Protein AF-A0A962IMK5-F1 (afdb_monomer_lite)

Secondary structure (DSSP, 8-state):
---PPPHHHHHHHTPPTT---HHHHHHHHHHH-GGGEETTEEEEEPTT----PPPHHHHHHS-HHHHHHHHHHHHHHHHHHHTT-

pLDDT: mean 78.41, std 12.61, range [38.12, 92.12]

Structure (mmCIF, N/CA/C/O backbone):
data_AF-A0A962IMK5-F1
#
_entry.id   AF-A0A962IMK5-F1
#
loop_
_atom_site.group_PDB
_atom_site.id
_atom_site.type_symbol
_atom_site.label_atom_id
_atom_site.label_alt_id
_atom_site.label_comp_id
_atom_site.label_asym_id
_atom_site.label_entity_id
_atom_site.label_seq_id
_atom_site.pdbx_PDB_ins_code
_atom_site.Cartn_x
_atom_site.Cartn_y
_atom_site.Cartn_z
_atom_site.occupancy
_atom_site.B_iso_or_equiv
_atom_site.auth_seq_id
_atom_site.auth_comp_id
_atom_site.auth_asym_id
_atom_site.auth_atom_id
_atom_site.pdbx_PDB_model_num
ATOM 1 N N . MET A 1 1 ? 0.358 7.140 -25.333 1.00 41.22 1 MET A N 1
ATOM 2 C CA . MET A 1 1 ? 0.979 6.146 -24.437 1.00 41.22 1 MET A CA 1
ATOM 3 C C . MET A 1 1 ? -0.145 5.581 -23.596 1.00 41.22 1 MET A C 1
ATOM 5 O O . MET A 1 1 ? -0.852 6.371 -22.988 1.00 41.22 1 MET A O 1
ATOM 9 N N . GLY A 1 2 ? -0.435 4.285 -23.714 1.00 38.12 2 GLY A N 1
ATOM 10 C CA . GLY A 1 2 ? -1.572 3.684 -23.016 1.00 38.12 2 GLY A CA 1
ATOM 11 C C . GLY A 1 2 ? -1.306 3.730 -21.521 1.00 38.12 2 GLY A C 1
ATOM 12 O O . GLY A 1 2 ? -0.410 3.034 -21.054 1.00 38.12 2 GLY A O 1
ATOM 13 N N . SER A 1 3 ? -2.025 4.597 -20.819 1.00 45.44 3 SER A N 1
ATOM 14 C CA . SER A 1 3 ? -2.023 4.727 -19.369 1.00 45.44 3 SER A CA 1
ATOM 15 C C . SER A 1 3 ? -2.451 3.389 -18.776 1.00 45.44 3 SER A C 1
ATOM 17 O O . SER A 1 3 ? -3.633 3.058 -18.754 1.00 45.44 3 SER A O 1
ATOM 19 N N . GLY A 1 4 ? -1.472 2.566 -18.395 1.00 52.69 4 GLY A N 1
ATOM 20 C CA . GLY A 1 4 ? -1.736 1.437 -17.513 1.00 52.69 4 GLY A CA 1
ATOM 21 C C . GLY A 1 4 ? -2.326 1.979 -16.218 1.00 52.69 4 GLY A C 1
ATOM 22 O O . GLY A 1 4 ? -1.899 3.043 -15.767 1.00 52.69 4 GLY A O 1
ATOM 23 N N . GLU A 1 5 ? -3.315 1.280 -15.661 1.00 60.12 5 GLU A N 1
ATOM 24 C CA . GLU A 1 5 ? -3.883 1.649 -14.366 1.00 60.12 5 GLU A CA 1
ATOM 25 C C . GLU A 1 5 ? -2.751 1.718 -13.336 1.00 60.12 5 GLU A C 1
ATOM 27 O O . GLU A 1 5 ? -2.042 0.743 -13.073 1.00 60.12 5 GLU A O 1
ATOM 32 N N . THR A 1 6 ? -2.553 2.906 -12.787 1.00 72.56 6 THR A N 1
ATOM 33 C CA . THR A 1 6 ? -1.623 3.160 -11.696 1.00 72.56 6 THR A CA 1
ATOM 34 C C . THR A 1 6 ? -2.117 2.456 -10.432 1.00 72.56 6 THR A C 1
ATOM 36 O O . THR A 1 6 ? -3.319 2.255 -10.241 1.00 72.56 6 THR A O 1
ATOM 39 N N . LEU A 1 7 ? -1.215 2.114 -9.506 1.00 76.88 7 LEU A N 1
ATOM 40 C CA . LEU A 1 7 ? -1.603 1.576 -8.191 1.00 76.88 7 LEU A CA 1
ATOM 41 C C . LEU A 1 7 ? -2.651 2.446 -7.485 1.00 76.88 7 LEU A C 1
ATOM 43 O O . LEU A 1 7 ? -3.490 1.917 -6.761 1.00 76.88 7 LEU A O 1
ATOM 47 N N . TRP A 1 8 ? -2.627 3.760 -7.711 1.00 79.31 8 TRP A N 1
ATOM 48 C CA . TRP A 1 8 ? -3.628 4.676 -7.178 1.00 79.31 8 TRP A CA 1
ATOM 49 C C . TRP A 1 8 ? -5.015 4.457 -7.802 1.00 79.31 8 TRP A C 1
ATOM 51 O O . TRP A 1 8 ? -6.005 4.408 -7.072 1.00 79.31 8 TRP A O 1
ATOM 61 N N . GLU A 1 9 ? -5.101 4.266 -9.121 1.00 80.44 9 GLU A N 1
ATOM 62 C CA . GLU A 1 9 ? -6.361 3.956 -9.816 1.00 80.44 9 GLU A CA 1
ATOM 63 C C . GLU A 1 9 ? -6.921 2.604 -9.371 1.00 80.44 9 GLU A C 1
ATOM 65 O O . GLU A 1 9 ? -8.094 2.516 -9.008 1.00 80.44 9 GLU A O 1
ATOM 70 N N . VAL A 1 10 ? -6.064 1.582 -9.277 1.00 82.38 10 VAL A N 1
ATOM 71 C CA . VAL A 1 10 ? -6.434 0.260 -8.754 1.00 82.38 10 VAL A CA 1
ATOM 72 C C . VAL A 1 10 ? -6.927 0.369 -7.312 1.00 82.38 10 VAL A C 1
ATOM 74 O O . VAL A 1 10 ? -8.015 -0.099 -6.995 1.00 82.38 10 VAL A O 1
ATOM 77 N N . ALA A 1 11 ? -6.169 1.031 -6.434 1.00 85.19 11 ALA A N 1
ATOM 78 C CA . ALA A 1 11 ? -6.541 1.208 -5.033 1.00 85.19 11 ALA A CA 1
ATOM 79 C C . ALA A 1 11 ? -7.864 1.967 -4.880 1.00 85.19 11 ALA A C 1
ATOM 81 O O . ALA A 1 11 ? -8.679 1.619 -4.026 1.00 85.19 11 ALA A O 1
ATOM 82 N N . THR A 1 12 ? -8.101 2.972 -5.723 1.00 86.62 12 THR A N 1
ATOM 83 C CA . THR A 1 12 ? -9.358 3.728 -5.744 1.00 86.62 12 THR A CA 1
ATOM 84 C C . THR A 1 12 ? -10.521 2.848 -6.202 1.00 86.62 12 THR A C 1
ATOM 86 O O . THR A 1 12 ? -11.584 2.874 -5.582 1.00 86.62 12 THR A O 1
ATOM 89 N N . ALA A 1 13 ? -10.316 2.024 -7.232 1.00 86.00 13 ALA A N 1
ATOM 90 C CA . ALA A 1 13 ? -11.326 1.110 -7.758 1.00 86.00 13 ALA A CA 1
ATOM 91 C C . ALA A 1 13 ? -11.647 -0.049 -6.798 1.00 86.00 13 ALA A C 1
ATOM 93 O O . ALA A 1 13 ? -12.786 -0.512 -6.748 1.00 86.00 13 ALA A O 1
ATOM 94 N N . THR A 1 14 ? -10.669 -0.513 -6.015 1.00 85.69 14 THR A N 1
ATOM 95 C CA . THR A 1 14 ? -10.798 -1.700 -5.155 1.00 85.69 14 THR A CA 1
ATOM 96 C C . THR A 1 14 ? -10.848 -1.370 -3.665 1.00 85.69 14 THR A C 1
ATOM 98 O O . THR A 1 14 ? -10.602 -2.250 -2.838 1.00 85.69 14 THR A O 1
ATOM 101 N N . ARG A 1 15 ? -11.117 -0.112 -3.292 1.00 89.75 15 ARG A N 1
ATOM 102 C CA . ARG A 1 15 ? -11.116 0.330 -1.892 1.00 89.75 15 ARG A CA 1
ATOM 103 C C . ARG A 1 15 ? -12.179 -0.416 -1.069 1.00 89.75 15 ARG A C 1
ATOM 105 O O . ARG A 1 15 ? -13.371 -0.230 -1.321 1.00 89.75 15 ARG A O 1
ATOM 112 N N . PRO A 1 16 ? -11.788 -1.185 -0.036 1.00 88.00 16 PRO A N 1
ATOM 113 C CA . PRO A 1 16 ? -12.741 -1.816 0.872 1.00 88.00 16 PRO A CA 1
ATOM 114 C C . PRO A 1 16 ? -13.510 -0.775 1.693 1.00 88.00 16 PRO A C 1
ATOM 116 O O . PRO A 1 16 ? -12.973 0.274 2.054 1.00 88.00 16 PRO A O 1
ATOM 119 N N . ALA A 1 17 ? -14.757 -1.082 2.050 1.00 86.88 17 ALA A N 1
ATOM 120 C CA . ALA A 1 17 ? -15.520 -0.253 2.981 1.00 86.88 17 ALA A CA 1
ATOM 121 C C . ALA A 1 17 ? -14.822 -0.191 4.356 1.00 86.88 17 ALA A C 1
ATOM 123 O O . ALA A 1 17 ? -14.374 -1.217 4.868 1.00 86.88 17 ALA A O 1
ATOM 124 N N . GLY A 1 18 ? -14.733 1.004 4.953 1.00 85.25 18 GLY A N 1
ATOM 125 C CA . GLY A 1 18 ? -14.043 1.229 6.235 1.00 85.25 18 GLY A CA 1
ATOM 126 C C . GLY A 1 18 ? -12.533 1.481 6.129 1.00 85.25 18 GLY A C 1
ATOM 127 O O . GLY A 1 18 ? -11.832 1.433 7.139 1.00 85.25 18 GLY A O 1
ATOM 128 N N . VAL A 1 19 ? -12.023 1.722 4.916 1.00 88.50 19 VAL A N 1
ATOM 129 C CA . VAL A 1 19 ? -10.660 2.213 4.680 1.00 88.50 19 VAL A CA 1
ATOM 130 C C . VAL A 1 19 ? -10.697 3.711 4.392 1.00 88.50 19 VAL A C 1
ATOM 132 O O . VAL A 1 19 ? -11.122 4.131 3.314 1.00 88.50 19 VAL A O 1
ATOM 135 N N . ASP A 1 20 ? -10.199 4.500 5.341 1.00 87.12 20 ASP A N 1
ATOM 136 C CA . ASP A 1 20 ? -10.187 5.966 5.243 1.00 87.12 20 ASP A CA 1
ATOM 137 C C . ASP A 1 20 ? -8.854 6.524 4.712 1.00 87.12 20 ASP A C 1
ATOM 139 O O . ASP A 1 20 ? -8.807 7.634 4.184 1.00 87.12 20 ASP A O 1
ATOM 143 N N . ASP A 1 21 ? -7.765 5.751 4.808 1.00 88.62 21 ASP A N 1
ATOM 144 C CA . ASP A 1 21 ? -6.418 6.171 4.404 1.00 88.62 21 ASP A CA 1
ATOM 145 C C . ASP A 1 21 ? -5.954 5.437 3.139 1.00 88.62 21 ASP A C 1
ATOM 147 O O . ASP A 1 21 ? -5.722 4.222 3.130 1.00 88.62 21 ASP A O 1
ATOM 151 N N . MET A 1 22 ? -5.781 6.199 2.059 1.00 86.81 22 MET A N 1
ATOM 152 C CA . MET A 1 22 ? -5.350 5.653 0.776 1.00 86.81 22 MET A CA 1
ATOM 153 C C . MET A 1 22 ? -3.883 5.256 0.742 1.00 86.81 22 MET A C 1
ATOM 155 O O . MET A 1 22 ? -3.543 4.301 0.048 1.00 86.81 22 MET A O 1
ATOM 159 N N . ASN A 1 23 ? -3.023 5.906 1.527 1.00 87.38 23 ASN A N 1
ATOM 160 C CA . ASN A 1 23 ? -1.614 5.532 1.602 1.00 87.38 23 ASN A CA 1
ATOM 161 C C . ASN A 1 23 ? -1.473 4.137 2.205 1.00 87.38 23 ASN A C 1
ATOM 163 O O . ASN A 1 23 ? -0.749 3.300 1.668 1.00 87.38 23 ASN A O 1
ATOM 167 N N . ARG A 1 24 ? -2.235 3.849 3.269 1.00 91.38 24 ARG A N 1
ATOM 168 C CA . ARG A 1 24 ? -2.279 2.505 3.859 1.00 91.38 24 ARG A CA 1
ATOM 169 C C . ARG A 1 24 ? -2.761 1.469 2.852 1.00 91.38 24 ARG A C 1
ATOM 171 O O . ARG A 1 24 ? -2.147 0.408 2.744 1.00 91.38 24 ARG A O 1
ATOM 178 N N . LEU A 1 25 ? -3.823 1.768 2.098 1.00 90.94 25 LEU A N 1
ATOM 179 C CA . LEU A 1 25 ? -4.341 0.831 1.102 1.00 90.94 25 LEU A CA 1
ATOM 180 C C . LEU A 1 25 ? -3.317 0.547 0.003 1.00 90.94 25 LEU A C 1
ATOM 182 O O . LEU A 1 25 ? -3.071 -0.617 -0.296 1.00 90.94 25 LEU A O 1
ATOM 186 N N . MET A 1 26 ? -2.708 1.588 -0.568 1.00 86.75 26 MET A N 1
ATOM 187 C CA . MET A 1 26 ? -1.704 1.450 -1.625 1.00 86.75 26 MET A CA 1
ATOM 188 C C . MET A 1 26 ? -0.518 0.602 -1.158 1.00 86.75 26 MET A C 1
ATOM 190 O O . MET A 1 26 ? -0.137 -0.352 -1.833 1.00 86.75 26 MET A O 1
ATOM 194 N N . VAL A 1 27 ? 0.019 0.882 0.032 1.00 87.56 27 VAL A N 1
ATOM 195 C CA . VAL A 1 27 ? 1.146 0.124 0.601 1.00 87.56 27 VAL A CA 1
ATOM 196 C C . VAL A 1 27 ? 0.758 -1.327 0.873 1.00 87.56 27 VAL A C 1
ATOM 198 O O . VAL A 1 27 ? 1.529 -2.238 0.575 1.00 87.56 27 VAL A O 1
ATOM 201 N N . THR A 1 28 ? -0.450 -1.562 1.386 1.00 90.56 28 THR A N 1
ATOM 202 C CA . THR A 1 28 ? -0.950 -2.919 1.641 1.00 90.56 28 THR A CA 1
ATOM 203 C C . THR A 1 28 ? -1.143 -3.694 0.338 1.00 90.56 28 THR A C 1
ATOM 205 O O . THR A 1 28 ? -0.708 -4.839 0.239 1.00 90.56 28 THR A O 1
ATOM 208 N N . LEU A 1 29 ? -1.737 -3.071 -0.684 1.00 87.75 29 LEU A N 1
ATOM 209 C CA . LEU A 1 29 ? -1.918 -3.665 -2.009 1.00 87.75 29 LEU A CA 1
ATOM 210 C C . LEU A 1 29 ? -0.580 -4.026 -2.647 1.00 87.75 29 LEU A C 1
ATOM 212 O O . LEU A 1 29 ? -0.436 -5.140 -3.142 1.00 87.75 29 LEU A O 1
ATOM 216 N N . LEU A 1 30 ? 0.401 -3.126 -2.596 1.00 81.31 30 LEU A N 1
ATOM 217 C CA . LEU A 1 30 ? 1.736 -3.385 -3.126 1.00 81.31 30 LEU A CA 1
ATOM 218 C C . LEU A 1 30 ? 2.398 -4.566 -2.402 1.00 81.31 30 LEU A C 1
ATOM 220 O O . LEU A 1 30 ? 2.859 -5.507 -3.044 1.00 81.31 30 LEU A O 1
ATOM 224 N N . ARG A 1 31 ? 2.366 -4.567 -1.062 1.00 85.31 31 ARG A N 1
ATOM 225 C CA . ARG A 1 31 ? 2.944 -5.638 -0.232 1.00 85.31 31 ARG A CA 1
ATOM 226 C C . ARG A 1 31 ? 2.280 -6.994 -0.430 1.00 85.31 31 ARG A C 1
ATOM 228 O O . ARG A 1 31 ? 2.956 -8.014 -0.353 1.00 85.31 31 ARG A O 1
ATOM 235 N N . MET A 1 32 ? 0.969 -7.024 -0.660 1.00 88.62 32 MET A N 1
ATOM 236 C CA . MET A 1 32 ? 0.236 -8.269 -0.910 1.00 88.62 32 MET A CA 1
ATOM 237 C C . MET A 1 32 ? 0.364 -8.764 -2.348 1.00 88.62 32 MET A C 1
ATOM 239 O O . MET A 1 32 ? 0.130 -9.944 -2.602 1.00 88.62 32 MET A O 1
ATOM 243 N N . ASN A 1 33 ? 0.738 -7.887 -3.280 1.00 87.00 33 ASN A N 1
ATOM 244 C CA . ASN A 1 33 ? 0.791 -8.190 -4.705 1.00 87.00 33 ASN A CA 1
ATOM 245 C C . ASN A 1 33 ? 2.149 -7.843 -5.345 1.00 87.00 33 ASN A C 1
ATOM 247 O O . ASN A 1 33 ? 2.160 -7.275 -6.438 1.00 87.00 33 ASN A O 1
ATOM 251 N N . PRO A 1 34 ? 3.302 -8.222 -4.753 1.00 80.75 34 PRO A N 1
ATOM 252 C CA . PRO A 1 34 ?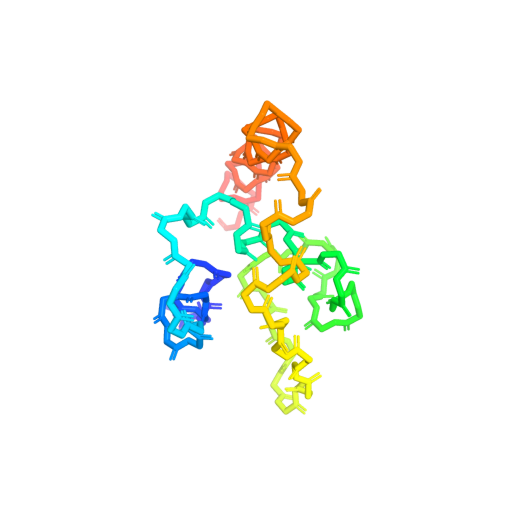 4.616 -7.852 -5.291 1.00 80.75 34 PRO A CA 1
ATOM 253 C C . PRO A 1 34 ? 4.845 -8.418 -6.701 1.00 80.75 34 PRO A C 1
ATOM 255 O O . PRO A 1 34 ? 5.517 -7.818 -7.528 1.00 80.75 34 PRO A O 1
ATOM 258 N N . ASN A 1 35 ? 4.217 -9.554 -7.020 1.00 78.56 35 ASN A N 1
ATOM 259 C CA . ASN A 1 35 ? 4.348 -10.217 -8.318 1.00 78.56 35 ASN A CA 1
ATOM 260 C C . ASN A 1 35 ? 3.436 -9.641 -9.411 1.00 78.56 35 ASN A C 1
ATOM 262 O O . ASN A 1 35 ? 3.604 -9.999 -10.583 1.00 78.56 35 ASN A O 1
ATOM 266 N N . ALA A 1 36 ? 2.456 -8.808 -9.044 1.00 78.62 36 ALA A N 1
ATOM 267 C CA . ALA A 1 36 ? 1.493 -8.236 -9.983 1.00 78.62 36 ALA A CA 1
ATOM 268 C C . ALA A 1 36 ? 2.081 -7.065 -10.783 1.00 78.62 36 ALA A C 1
ATOM 270 O O . ALA A 1 36 ? 1.608 -6.780 -11.883 1.00 78.62 36 ALA A O 1
ATOM 271 N N . PHE A 1 37 ? 3.141 -6.447 -10.267 1.00 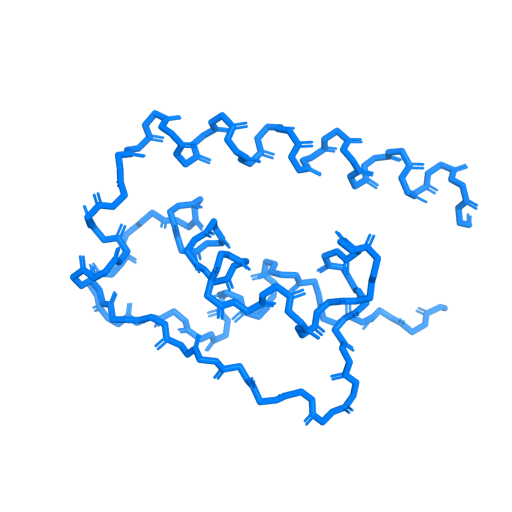75.25 37 PHE A N 1
ATOM 272 C CA . PHE A 1 37 ? 3.853 -5.336 -10.889 1.00 75.25 37 PHE A CA 1
ATOM 273 C C . PHE A 1 37 ? 5.145 -5.848 -11.547 1.00 75.25 37 PHE A C 1
ATOM 275 O O . PHE A 1 37 ? 5.798 -6.763 -11.040 1.00 75.25 37 PHE A O 1
ATOM 282 N N . TYR A 1 38 ? 5.496 -5.325 -12.722 1.00 67.25 38 TYR A N 1
ATOM 283 C CA . TYR A 1 38 ? 6.791 -5.609 -13.356 1.00 67.25 38 TYR A CA 1
ATOM 284 C C . TYR A 1 38 ? 7.881 -4.718 -12.752 1.00 67.25 38 TYR A C 1
ATOM 286 O O . TYR A 1 38 ? 7.715 -3.510 -12.779 1.00 67.25 38 TYR A O 1
ATOM 294 N N . GLU A 1 39 ? 8.987 -5.288 -12.254 1.00 63.09 39 GLU A N 1
ATOM 295 C CA . GLU A 1 39 ? 10.174 -4.532 -11.781 1.00 63.09 39 GLU A CA 1
ATOM 296 C C . GLU A 1 39 ? 9.854 -3.427 -10.748 1.00 63.09 39 GLU A C 1
ATOM 298 O O . GLU A 1 39 ? 10.401 -2.326 -10.807 1.00 63.09 39 GLU A O 1
ATOM 303 N N . ASP A 1 40 ? 8.906 -3.689 -9.839 1.00 59.19 40 ASP A N 1
ATOM 304 C CA . ASP A 1 40 ? 8.374 -2.697 -8.884 1.00 59.19 40 ASP A CA 1
ATOM 305 C C . ASP A 1 40 ? 7.743 -1.452 -9.546 1.00 59.19 40 ASP A C 1
ATOM 307 O O . ASP A 1 40 ? 7.437 -0.456 -8.887 1.00 59.19 40 ASP A O 1
ATOM 311 N N . ASN A 1 41 ? 7.483 -1.503 -10.855 1.00 62.56 41 ASN A N 1
ATOM 312 C CA . ASN A 1 41 ? 6.799 -0.449 -11.580 1.00 62.56 41 ASN A CA 1
ATOM 313 C C . ASN A 1 41 ? 5.302 -0.499 -11.266 1.00 62.56 41 ASN A C 1
ATOM 315 O O . ASN A 1 41 ? 4.518 -1.275 -11.818 1.00 62.56 41 ASN A O 1
ATOM 319 N N . ILE A 1 42 ? 4.925 0.408 -10.378 1.00 62.88 42 ILE A N 1
ATOM 320 C CA . ILE A 1 42 ? 3.582 0.645 -9.851 1.00 62.88 42 ILE A CA 1
ATOM 321 C C . ILE A 1 42 ? 2.544 1.052 -10.919 1.00 62.88 42 ILE A C 1
ATOM 323 O O . ILE A 1 42 ? 1.356 1.118 -10.610 1.00 62.88 42 ILE A O 1
ATOM 327 N N . ASN A 1 43 ? 2.973 1.292 -12.167 1.00 62.09 43 ASN A N 1
ATOM 328 C CA . ASN A 1 43 ? 2.111 1.543 -13.333 1.00 62.09 43 ASN A CA 1
ATOM 329 C C . ASN A 1 43 ? 2.089 0.384 -14.340 1.00 62.09 43 ASN A C 1
ATOM 331 O O . ASN A 1 43 ? 1.331 0.414 -15.307 1.00 62.09 43 ASN A O 1
ATOM 335 N N . ALA A 1 44 ? 2.954 -0.616 -14.167 1.00 66.75 44 ALA A N 1
ATOM 336 C CA . ALA A 1 44 ? 3.069 -1.759 -15.063 1.00 66.75 44 ALA A CA 1
ATOM 337 C C . ALA A 1 44 ? 2.380 -2.978 -14.448 1.00 66.75 44 ALA A C 1
ATOM 339 O O . ALA A 1 44 ? 2.990 -4.040 -14.272 1.00 66.75 44 ALA A O 1
ATOM 340 N N . LEU A 1 45 ? 1.098 -2.818 -14.107 1.00 70.62 45 LEU A N 1
ATOM 341 C CA . LEU A 1 45 ? 0.273 -3.945 -13.703 1.00 70.62 45 LEU A CA 1
ATOM 342 C C . LEU A 1 45 ? 0.244 -4.964 -14.849 1.00 70.62 45 LEU A C 1
ATOM 344 O O . LEU A 1 45 ? -0.120 -4.654 -15.988 1.00 70.62 45 LEU A O 1
ATOM 348 N N . LYS A 1 46 ? 0.647 -6.199 -14.549 1.00 71.31 46 LYS A N 1
ATOM 349 C CA . LYS A 1 46 ? 0.586 -7.311 -15.498 1.00 71.31 46 LYS A CA 1
ATOM 350 C C . LYS A 1 46 ? -0.849 -7.477 -15.984 1.00 71.31 46 LYS A C 1
ATOM 352 O O . LYS A 1 46 ? -1.777 -7.636 -15.193 1.00 71.31 46 LYS A O 1
ATOM 357 N N . ARG A 1 47 ? -1.040 -7.488 -17.303 1.00 69.00 47 ARG A N 1
ATOM 358 C CA . ARG A 1 47 ? -2.353 -7.768 -17.892 1.00 69.00 47 ARG A CA 1
ATOM 359 C C . ARG A 1 47 ? -2.798 -9.173 -17.467 1.00 69.00 47 ARG A C 1
ATOM 361 O O . ARG A 1 47 ? -2.063 -10.131 -17.687 1.00 69.00 47 ARG A O 1
ATOM 368 N N . GLY A 1 48 ? -3.973 -9.280 -16.846 1.00 72.88 48 GLY A N 1
ATOM 369 C CA . GLY A 1 48 ? -4.472 -10.539 -16.276 1.00 72.88 48 GLY A CA 1
ATOM 370 C C . GLY A 1 48 ? -3.900 -10.898 -14.898 1.00 72.88 48 GLY A C 1
ATOM 371 O O . GLY A 1 48 ? -4.110 -12.019 -14.439 1.00 72.88 48 GLY A O 1
ATOM 372 N N . ALA A 1 49 ? -3.186 -9.982 -14.230 1.00 76.88 49 ALA A N 1
ATOM 373 C CA . ALA A 1 49 ? -2.778 -10.180 -12.846 1.00 76.88 49 ALA A CA 1
ATOM 374 C C . ALA A 1 49 ? -4.000 -10.324 -11.939 1.00 76.88 49 ALA A C 1
ATOM 376 O O . ALA A 1 49 ? -4.904 -9.489 -11.939 1.00 76.88 49 ALA A O 1
ATOM 377 N N . VAL A 1 50 ? -3.994 -11.375 -11.127 1.00 82.12 50 VAL A N 1
ATOM 378 C CA . VAL A 1 50 ? -4.958 -11.534 -10.045 1.00 82.12 50 VAL A CA 1
ATOM 379 C C . VAL A 1 50 ? -4.429 -10.754 -8.852 1.00 82.12 50 VAL A C 1
ATOM 381 O O . VAL A 1 50 ? -3.406 -11.119 -8.274 1.00 82.12 50 VAL A O 1
ATOM 384 N N . LEU A 1 51 ? -5.121 -9.673 -8.504 1.00 84.44 51 LEU A N 1
ATOM 385 C CA . LEU A 1 51 ? -4.819 -8.887 -7.317 1.00 84.44 51 LEU A CA 1
ATOM 386 C C . LEU A 1 51 ? -5.592 -9.422 -6.116 1.00 84.44 51 LEU A C 1
ATOM 388 O O . LEU A 1 51 ? -6.817 -9.546 -6.139 1.00 84.44 51 LEU A O 1
ATOM 392 N N . ARG A 1 52 ? -4.873 -9.690 -5.030 1.00 88.62 52 ARG A N 1
ATOM 393 C CA . ARG A 1 52 ? -5.455 -9.869 -3.708 1.00 88.62 52 ARG A CA 1
ATOM 394 C C . ARG A 1 52 ? -5.824 -8.499 -3.157 1.00 88.62 52 ARG A C 1
ATOM 396 O O . ARG A 1 52 ? -4.948 -7.688 -2.854 1.00 88.62 52 ARG A O 1
ATOM 403 N N . ILE A 1 53 ? -7.123 -8.272 -3.004 1.00 89.00 53 ILE A N 1
ATOM 404 C CA . ILE A 1 53 ? -7.645 -7.070 -2.362 1.00 89.00 53 ILE A CA 1
ATOM 405 C C . ILE A 1 53 ? -7.597 -7.277 -0.842 1.00 89.00 53 ILE A C 1
ATOM 407 O O . ILE A 1 53 ? -8.175 -8.253 -0.357 1.00 89.00 53 ILE A O 1
ATOM 411 N N . PRO A 1 54 ? -6.895 -6.416 -0.085 1.00 89.44 54 PRO A N 1
ATOM 412 C CA . PRO A 1 54 ? -6.849 -6.517 1.365 1.00 89.44 54 PRO A CA 1
ATOM 413 C C . PRO A 1 54 ? -8.201 -6.164 1.981 1.00 89.44 54 PRO A C 1
ATOM 415 O O . PRO A 1 54 ? -8.981 -5.388 1.434 1.00 89.44 54 PRO A O 1
ATOM 418 N N . THR A 1 55 ? -8.462 -6.692 3.165 1.00 92.12 55 THR A N 1
ATOM 419 C CA . THR A 1 55 ? -9.588 -6.291 4.010 1.00 92.12 55 THR A CA 1
ATOM 420 C C . THR A 1 55 ? -9.292 -4.976 4.733 1.00 92.12 55 THR A C 1
ATOM 422 O O . THR A 1 55 ? -8.135 -4.607 4.940 1.00 92.12 55 THR A O 1
ATOM 425 N N . ALA A 1 56 ? -10.332 -4.277 5.199 1.00 90.12 56 ALA A N 1
ATOM 426 C CA . ALA A 1 56 ? -10.148 -3.055 5.987 1.00 90.12 56 ALA A CA 1
ATOM 427 C C . ALA A 1 56 ? -9.310 -3.290 7.258 1.00 90.12 56 ALA A C 1
ATOM 429 O O . ALA A 1 56 ? -8.528 -2.428 7.645 1.00 90.12 56 ALA A O 1
ATOM 430 N N . ALA A 1 57 ? -9.418 -4.469 7.879 1.00 90.56 57 ALA A N 1
ATOM 431 C CA . ALA A 1 57 ? -8.608 -4.834 9.039 1.00 90.56 57 ALA A CA 1
ATOM 432 C C . ALA A 1 57 ? -7.112 -4.942 8.696 1.00 90.56 57 ALA A C 1
ATOM 434 O O . ALA A 1 57 ? -6.286 -4.400 9.424 1.00 90.56 57 ALA A O 1
ATOM 435 N N . GLU A 1 58 ? -6.765 -5.581 7.572 1.00 91.12 58 GLU A N 1
ATOM 436 C CA . GLU A 1 58 ? -5.375 -5.685 7.101 1.00 91.12 58 GLU A CA 1
ATOM 437 C C . GLU A 1 58 ? -4.791 -4.304 6.764 1.00 91.12 58 GLU A C 1
ATOM 439 O O . GLU A 1 58 ? -3.647 -4.019 7.106 1.00 91.12 58 GLU A O 1
ATOM 444 N N . VAL A 1 59 ? -5.589 -3.418 6.161 1.00 91.12 59 VAL A N 1
ATOM 445 C CA . VAL A 1 59 ? -5.163 -2.042 5.856 1.00 91.12 59 VAL A CA 1
ATOM 446 C C . VAL A 1 59 ? -4.975 -1.218 7.132 1.00 91.12 59 VAL A C 1
ATOM 448 O O . VAL A 1 59 ? -3.991 -0.492 7.271 1.00 91.12 59 VAL A O 1
ATOM 451 N N . ASN A 1 60 ? -5.896 -1.340 8.089 1.00 88.81 60 ASN A N 1
ATOM 452 C CA . ASN A 1 60 ? -5.842 -0.610 9.355 1.00 88.81 60 ASN A CA 1
ATOM 453 C C . ASN A 1 60 ? -4.751 -1.128 10.304 1.00 88.81 60 ASN A C 1
ATOM 455 O O . ASN A 1 60 ? -4.331 -0.389 11.196 1.00 88.81 60 ASN A O 1
ATOM 459 N N . ALA A 1 61 ? -4.260 -2.353 10.091 1.00 90.50 61 ALA A N 1
ATOM 460 C CA . ALA A 1 61 ? -3.117 -2.905 10.810 1.00 90.50 61 ALA A CA 1
ATOM 461 C C . ALA A 1 61 ? -1.792 -2.209 10.450 1.00 90.50 61 ALA A C 1
ATOM 463 O O . ALA A 1 61 ? -0.870 -2.211 11.263 1.00 90.50 61 ALA A O 1
ATOM 464 N N . ILE A 1 62 ? -1.690 -1.5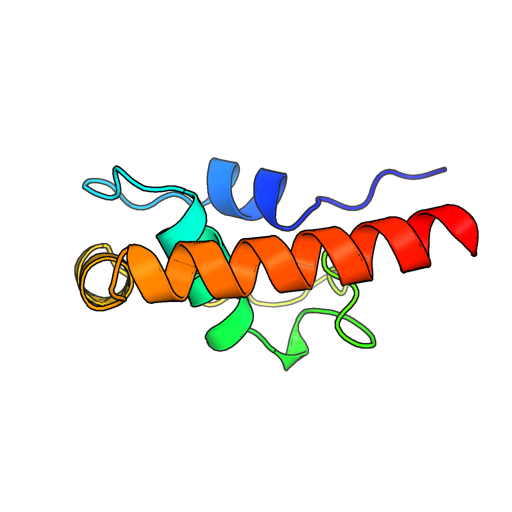83 9.270 1.00 88.62 62 ILE A N 1
ATOM 465 C CA . ILE A 1 62 ? -0.500 -0.819 8.879 1.00 88.62 62 ILE A CA 1
ATOM 466 C C . ILE A 1 62 ? -0.464 0.513 9.650 1.00 88.62 62 ILE A C 1
ATOM 468 O O . ILE A 1 62 ? -1.422 1.287 9.594 1.00 88.62 62 ILE A O 1
ATOM 472 N N . PRO A 1 63 ? 0.625 0.868 10.349 1.00 90.19 63 PRO A N 1
ATOM 473 C CA . PRO A 1 63 ? 0.786 2.193 10.948 1.00 90.19 63 PRO A CA 1
ATOM 474 C C . PRO A 1 63 ? 0.747 3.315 9.895 1.00 90.19 63 PRO A C 1
ATOM 476 O O . PRO A 1 63 ? 1.353 3.199 8.834 1.00 90.19 63 PRO A O 1
ATOM 479 N N . VAL A 1 64 ? 0.069 4.437 10.180 1.00 87.25 64 VAL A N 1
ATOM 480 C CA . VAL A 1 64 ? -0.002 5.586 9.241 1.00 87.25 64 VAL A CA 1
ATOM 481 C C . VAL A 1 64 ? 1.394 6.108 8.889 1.00 87.25 64 VAL A C 1
ATOM 483 O O . VAL A 1 64 ? 1.650 6.448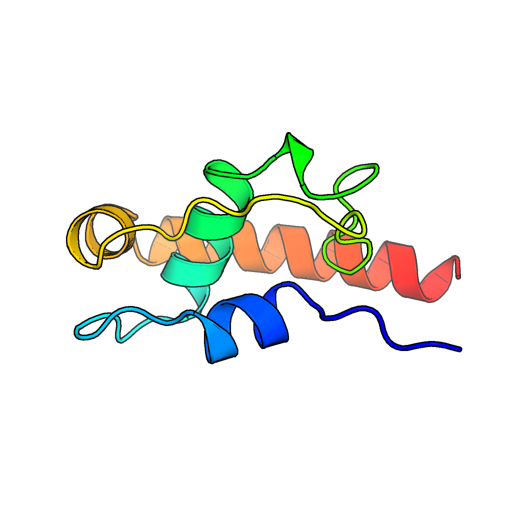 7.738 1.00 87.25 64 VAL A O 1
ATOM 486 N N . ALA A 1 65 ? 2.296 6.172 9.874 1.00 88.62 65 ALA A N 1
ATOM 487 C CA . ALA A 1 65 ? 3.669 6.632 9.667 1.00 88.62 65 ALA A CA 1
ATOM 488 C C . ALA A 1 65 ? 4.412 5.746 8.655 1.00 88.62 65 ALA A C 1
ATOM 490 O O . ALA A 1 65 ? 4.953 6.251 7.680 1.00 88.62 65 ALA A O 1
ATOM 491 N N . GLU A 1 66 ? 4.320 4.425 8.820 1.00 87.81 66 GLU A N 1
ATOM 492 C CA . GLU A 1 66 ? 4.928 3.460 7.902 1.00 87.81 66 GLU A CA 1
ATOM 493 C C . GLU A 1 66 ? 4.336 3.561 6.491 1.00 87.81 66 GLU A C 1
ATOM 495 O O . GLU A 1 66 ? 5.065 3.526 5.501 1.00 87.81 66 GLU A O 1
ATOM 500 N N . ALA A 1 67 ? 3.015 3.740 6.384 1.00 86.88 67 ALA A N 1
ATOM 501 C CA . ALA A 1 67 ? 2.368 3.933 5.093 1.00 86.88 67 ALA A CA 1
ATOM 502 C C . ALA A 1 67 ? 2.848 5.213 4.391 1.00 86.88 67 ALA A C 1
ATOM 504 O O . ALA A 1 67 ? 3.058 5.214 3.181 1.00 86.88 67 ALA A O 1
ATOM 505 N N . ARG A 1 68 ? 3.041 6.302 5.141 1.00 86.94 68 ARG A N 1
ATOM 506 C CA . ARG A 1 68 ? 3.555 7.567 4.603 1.00 86.94 68 ARG A CA 1
ATOM 507 C C . ARG A 1 68 ? 4.986 7.438 4.103 1.00 86.94 68 ARG A C 1
ATOM 509 O O . ARG A 1 68 ? 5.255 7.883 2.991 1.00 86.94 68 ARG A O 1
ATOM 516 N N . ASP A 1 69 ? 5.861 6.811 4.881 1.00 87.69 69 ASP A N 1
ATOM 517 C CA . ASP A 1 69 ? 7.263 6.619 4.500 1.00 87.69 69 ASP A CA 1
ATOM 518 C C . ASP A 1 69 ? 7.379 5.735 3.252 1.00 87.69 69 ASP A C 1
ATOM 520 O O . ASP A 1 69 ? 8.093 6.072 2.308 1.00 87.69 69 ASP A O 1
ATOM 524 N N . ALA A 1 70 ? 6.601 4.650 3.189 1.00 83.56 70 ALA A N 1
ATOM 525 C CA . ALA A 1 70 ? 6.568 3.768 2.026 1.00 83.56 70 ALA A CA 1
ATOM 526 C C . ALA A 1 70 ? 6.026 4.469 0.767 1.00 83.56 70 ALA A C 1
ATOM 528 O O . ALA A 1 70 ? 6.562 4.282 -0.325 1.00 83.56 70 ALA A O 1
ATOM 529 N N . VAL A 1 71 ? 4.991 5.308 0.897 1.00 81.56 71 VAL A N 1
ATOM 530 C CA . VAL A 1 71 ? 4.486 6.108 -0.232 1.00 81.56 71 VAL A CA 1
ATOM 531 C C . VAL A 1 71 ? 5.498 7.168 -0.662 1.00 81.56 71 VAL A C 1
ATOM 533 O O . VAL A 1 71 ? 5.647 7.401 -1.859 1.00 81.56 71 VAL A O 1
ATOM 536 N N . ALA A 1 72 ? 6.217 7.799 0.269 1.00 84.19 72 ALA A N 1
ATOM 537 C CA . ALA A 1 72 ? 7.263 8.761 -0.069 1.00 84.19 72 ALA A CA 1
ATOM 538 C C . ALA A 1 72 ? 8.368 8.105 -0.912 1.00 84.19 72 ALA A C 1
ATOM 540 O O . ALA A 1 72 ? 8.662 8.606 -1.998 1.00 84.19 72 ALA A O 1
ATOM 541 N N . GLN A 1 73 ? 8.864 6.940 -0.481 1.00 82.88 73 GLN A N 1
ATOM 542 C CA . GLN A 1 73 ? 9.844 6.152 -1.236 1.00 82.88 73 GLN A CA 1
ATOM 543 C C . GLN A 1 73 ? 9.316 5.751 -2.619 1.00 82.88 73 GLN A C 1
ATOM 545 O O . GLN A 1 73 ? 10.010 5.912 -3.624 1.00 82.88 73 GLN A O 1
ATOM 550 N N . GLN A 1 74 ? 8.058 5.306 -2.707 1.00 75.38 74 GLN A N 1
ATOM 551 C CA . GLN A 1 74 ? 7.465 4.977 -4.004 1.00 75.38 74 GLN A CA 1
ATOM 552 C C . GLN A 1 74 ? 7.280 6.185 -4.912 1.00 75.38 74 GLN A C 1
ATOM 554 O O . GLN A 1 74 ? 7.476 6.056 -6.116 1.00 75.38 74 GLN A O 1
ATOM 559 N N . ASN A 1 75 ? 6.958 7.361 -4.377 1.00 76.00 75 ASN A N 1
ATOM 560 C CA . ASN A 1 75 ? 6.861 8.581 -5.175 1.00 76.00 75 ASN A CA 1
ATOM 561 C C . ASN A 1 75 ? 8.219 9.006 -5.752 1.00 76.00 75 ASN A C 1
ATOM 563 O O . ASN A 1 75 ? 8.263 9.642 -6.807 1.00 76.00 75 ASN A O 1
ATOM 567 N N . GLU A 1 76 ? 9.322 8.703 -5.067 1.00 79.00 76 GLU A N 1
ATOM 568 C CA . GLU A 1 76 ? 10.681 8.929 -5.574 1.00 79.00 76 GLU A CA 1
ATOM 569 C C . GLU A 1 76 ? 11.023 7.938 -6.691 1.00 79.00 76 GLU A C 1
ATOM 571 O O . GLU A 1 76 ? 11.459 8.352 -7.766 1.00 79.00 76 GLU A O 1
ATOM 576 N N . ILE A 1 77 ? 10.736 6.648 -6.486 1.00 72.88 77 ILE A N 1
ATOM 577 C CA . ILE A 1 77 ? 10.929 5.600 -7.499 1.00 72.88 77 ILE A CA 1
ATOM 578 C C . ILE A 1 77 ? 10.087 5.888 -8.748 1.00 72.88 77 ILE A C 1
ATOM 580 O O . ILE A 1 77 ? 10.583 5.813 -9.871 1.00 72.88 77 ILE A O 1
ATOM 584 N N . TRP A 1 78 ? 8.829 6.292 -8.569 1.00 68.06 78 TRP A N 1
ATOM 585 C CA . TRP A 1 78 ? 7.915 6.627 -9.658 1.00 68.06 78 TRP A CA 1
ATOM 586 C C . TRP A 1 78 ? 8.388 7.834 -10.472 1.00 68.06 78 TRP A C 1
ATOM 588 O O . TRP A 1 78 ? 8.349 7.792 -11.700 1.00 68.06 78 TRP A O 1
ATOM 598 N N . ARG A 1 79 ? 8.885 8.886 -9.803 1.00 69.38 79 ARG A N 1
ATOM 599 C CA . ARG A 1 79 ? 9.487 10.048 -10.475 1.00 69.38 79 ARG A CA 1
ATOM 600 C C . ARG A 1 79 ? 10.706 9.651 -11.302 1.00 69.38 79 ARG A C 1
ATOM 602 O O . ARG A 1 79 ? 10.764 9.998 -12.476 1.00 69.38 79 ARG A O 1
ATOM 609 N N . ALA A 1 80 ? 11.601 8.841 -10.738 1.00 69.50 80 ALA A N 1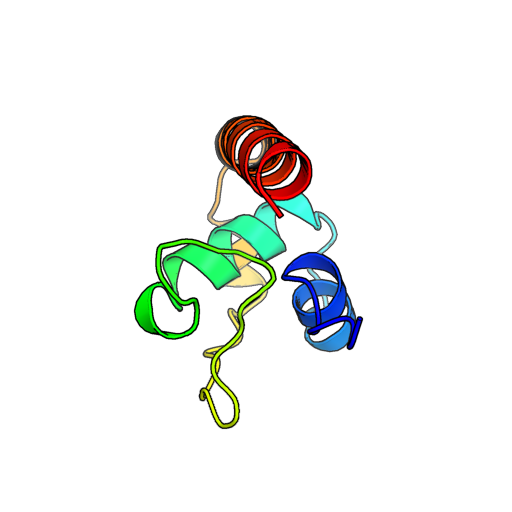
ATOM 610 C CA . ALA A 1 80 ? 12.762 8.338 -11.466 1.00 69.50 80 ALA A CA 1
ATOM 611 C C . ALA A 1 80 ? 12.374 7.469 -12.680 1.00 69.50 80 ALA A C 1
ATOM 613 O O . ALA A 1 80 ? 13.067 7.495 -13.696 1.00 69.50 80 ALA A O 1
ATOM 614 N N . TYR A 1 81 ? 11.272 6.712 -12.604 1.00 62.97 81 TYR A N 1
ATOM 615 C CA . TYR A 1 81 ? 10.724 5.984 -13.753 1.00 62.97 81 TYR A CA 1
ATOM 616 C C . TYR A 1 81 ? 10.142 6.921 -14.820 1.00 62.97 81 TYR A C 1
ATOM 618 O O . TYR A 1 81 ? 10.384 6.688 -16.000 1.00 62.97 81 TYR A O 1
ATOM 626 N N . GLN A 1 82 ? 9.412 7.977 -14.436 1.00 62.00 82 GLN A N 1
ATOM 627 C CA . GLN A 1 82 ? 8.868 8.953 -15.391 1.00 62.00 82 GLN A CA 1
ATOM 628 C C . GLN A 1 82 ? 9.955 9.713 -16.153 1.00 62.00 82 GLN A C 1
ATOM 630 O O . GLN A 1 82 ? 9.780 9.997 -17.330 1.00 62.00 82 GLN A O 1
ATOM 635 N N . GLU A 1 83 ? 11.077 10.023 -15.505 1.00 60.56 83 GLU A N 1
ATOM 636 C CA . GLU A 1 83 ? 12.208 10.706 -16.147 1.00 60.56 83 GLU A CA 1
ATOM 637 C C . GLU A 1 83 ? 12.974 9.810 -17.136 1.00 60.56 83 GLU A C 1
ATOM 639 O O . GLU A 1 83 ? 13.738 10.311 -17.960 1.00 60.56 83 GLU A O 1
ATOM 644 N N . ARG A 1 84 ? 12.795 8.485 -17.049 1.00 56.25 84 ARG A N 1
ATOM 645 C CA . ARG A 1 84 ? 13.475 7.482 -17.887 1.00 56.25 84 ARG A CA 1
ATOM 646 C C . ARG A 1 84 ? 12.591 6.903 -19.001 1.00 56.25 84 ARG A C 1
ATOM 648 O O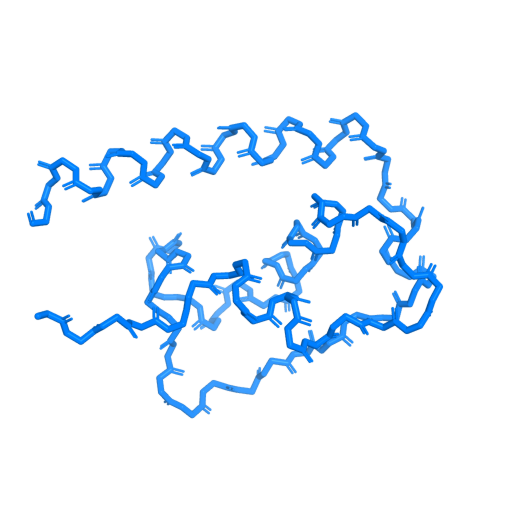 . ARG A 1 84 ? 13.113 6.127 -19.802 1.00 56.25 84 ARG A O 1
ATOM 655 N N . ALA A 1 85 ? 11.295 7.223 -19.020 1.00 52.72 85 ALA A N 1
ATOM 656 C CA . ALA A 1 85 ? 10.291 6.678 -19.941 1.00 52.72 85 ALA A CA 1
ATOM 657 C C . ALA A 1 85 ? 10.024 7.579 -21.157 1.00 52.72 85 ALA A C 1
ATOM 659 O O . ALA A 1 85 ? 10.148 8.817 -21.031 1.00 52.72 85 ALA A O 1
#

Sequence (85 aa):
MGSGETLWEVATATRPAGVDDMNRLMVTLLRMNPNAFYEDNINALKRGAVLRIPTAAEVNAIPVAEARDAVAQQNEIWRAYQERA

Radius of gyration: 12.56 Å; chains: 1; bounding box: 29×22×35 Å

Foldseek 3Di:
DPFQQALLNVCVVLPAPLAPDSLLQSVLQCVQCVPQADPSARRRGDDVDDTDRDHNVSSVVDDPVNSVVVVVVVVVVNVVVVVVD